Protein 5A35 (pdb70)

Nearest PDB structures (foldseek):
  5a35-assembly1_A  TM=1.009E+00  e=1.345E-20  Streptococcus pyogenes str. Manfredo
  3wdn-assembly1_A  TM=9.066E-01  e=1.992E-08  Bos taurus
  1zko-assembly1_A  TM=9.181E-01  e=1.662E-07  Thermotoga maritima
  3a7a-assembly1_B  TM=8.964E-01  e=1.329E-07  Escherichia coli K-12
  3a8i-assembly2_F  TM=9.012E-01  e=1.964E-07  Escherichia coli K-12

CATH classification: 2.40.50.100

Solvent-accessible surface area: 6148 Å² total; per-residue (Å²): 114,99,14,54,18,72,133,2,43,0,61,56,90,122,95,98,6,42,0,9,4,5,84,97,8,27,97,91,7,11,91,4,35,150,5,119,32,39,136,56,67,142,9,54,85,87,43,73,4,0,60,3,87,18,86,140,58,102,53,39,3,67,0,16,2,52,8,12,18,64,74,52,8,119,57,0,72,157,56,23,95,37,0,52,17,142,99,78,128,46,15,50,0,0,11,0,20,124,24,87,81,70,43,2,80,82,34,120,72,33,84,125

Foldseek 3Di:
DWFADPQWIWDDDPQKIWTFHDVVVCVVFDAWDAKDADDDQWADFQCFGMWTHHDRGTDTDGDRWTFGWDDAPCVCRVPVNLCSDPDPVRTIGTMGGPTDPVSVVPGHGPPD

Structure (mmCIF, N/CA/C/O backbone):
data_5A35
#
_entry.id   5A35
#
_cell.length_a   64.123
_cell.length_b   64.123
_cell.length_c   73.042
_cell.angle_alpha   90.00
_cell.angle_beta   90.00
_cell.angle_gamma   120.00
#
_symmetry.space_group_name_H-M   'P 31 2 1'
#
loop_
_entity.id
_entity.type
_entity.pdbx_description
1 polymer 'GLYCINE CLEAVAGE SYSTEM H PROTEIN'
2 non-polymer 'PENTAETHYLENE GLYCOL'
3 water water
#
loop_
_atom_site.group_PDB
_atom_site.id
_atom_site.type_symbol
_atom_site.label_atom_id
_atom_site.label_alt_id
_atom_site.label_comp_id
_atom_site.label_asym_id
_atom_site.label_entity_id
_atom_site.label_seq_id
_atom_site.pdbx_PDB_ins_code
_atom_site.Cartn_x
_atom_site.Cartn_y
_atom_site.Cartn_z
_atom_site.occupancy
_atom_site.B_iso_or_equiv
_atom_site.auth_seq_id
_atom_site.auth_comp_id
_atom_site.auth_asym_id
_atom_site.auth_atom_id
_atom_site.pdbx_PDB_model_num
ATOM 1 N N . MET A 1 1 ? -34.644 -15.267 9.419 1.00 22.48 1 MET A N 1
ATOM 2 C CA . MET A 1 1 ? -35.632 -14.640 8.559 1.00 19.25 1 MET A CA 1
ATOM 3 C C . MET A 1 1 ? -34.918 -14.041 7.358 1.00 18.74 1 MET A C 1
ATOM 4 O O . MET A 1 1 ? -33.869 -13.377 7.535 1.00 19.11 1 MET A O 1
ATOM 9 N N . LYS A 1 2 ? -35.442 -14.203 6.159 1.00 17.79 2 LYS A N 1
ATOM 10 C CA . LYS A 1 2 ? -34.795 -13.749 4.903 1.00 17.13 2 LYS A CA 1
ATOM 11 C C . LYS A 1 2 ? -35.638 -12.706 4.170 1.00 17.85 2 LYS A C 1
ATOM 12 O O . LYS A 1 2 ? -36.898 -12.868 4.002 1.00 19.39 2 LYS A O 1
ATOM 18 N N . LYS A 1 3 ? -34.988 -11.630 3.754 1.00 15.70 3 LYS A N 1
ATOM 19 C CA . LYS A 1 3 ? -35.556 -10.554 2.959 1.00 15.46 3 LYS A CA 1
ATOM 20 C C . LYS A 1 3 ? -34.790 -10.378 1.659 1.00 16.15 3 LYS A C 1
ATOM 21 O O . LYS A 1 3 ? -33.609 -10.803 1.580 1.00 16.53 3 LYS A O 1
ATOM 27 N N . ILE A 1 4 ? -35.354 -9.627 0.704 1.00 17.05 4 ILE A N 1
ATOM 28 C CA A ILE A 1 4 ? -34.640 -9.238 -0.500 0.70 18.55 4 ILE A CA 1
ATOM 29 C CA B ILE A 1 4 ? -34.635 -9.254 -0.495 0.30 17.73 4 ILE A CA 1
ATOM 30 C C . ILE A 1 4 ? -34.791 -7.760 -0.729 1.00 18.20 4 ILE A C 1
ATOM 31 O O . ILE A 1 4 ? -35.873 -7.215 -0.551 1.00 21.01 4 ILE A O 1
ATOM 40 N N . ALA A 1 5 ? -33.692 -7.069 -1.018 1.00 17.76 5 ALA A N 1
ATOM 41 C CA . ALA A 1 5 ? -33.714 -5.642 -1.293 1.00 18.09 5 ALA A CA 1
ATOM 42 C C . ALA A 1 5 ? -32.483 -5.314 -2.126 1.00 19.97 5 ALA A C 1
ATOM 43 O O . ALA A 1 5 ? -31.401 -5.856 -1.902 1.00 19.71 5 ALA A O 1
ATOM 45 N N . ASN A 1 6 ? -32.663 -4.424 -3.076 1.00 21.94 6 ASN A N 1
ATOM 46 C CA . ASN A 1 6 ? -31.584 -4.099 -4.042 1.00 21.86 6 ASN A CA 1
ATOM 47 C C . ASN A 1 6 ? -31.043 -5.407 -4.734 1.00 19.58 6 ASN A C 1
ATOM 48 O O . ASN A 1 6 ? -29.828 -5.485 -5.068 1.00 22.70 6 ASN A O 1
ATOM 53 N N . TYR A 1 7 ? -31.902 -6.413 -4.944 1.00 19.19 7 TYR A N 1
ATOM 54 C CA . TYR A 1 7 ? -31.485 -7.720 -5.548 1.00 20.73 7 TYR A CA 1
ATOM 55 C C . TYR A 1 7 ? -30.419 -8.434 -4.706 1.00 17.77 7 TYR A C 1
ATOM 56 O O . TYR A 1 7 ? -29.708 -9.273 -5.195 1.00 17.45 7 TYR A O 1
ATOM 65 N N . LEU A 1 8 ? -30.400 -8.098 -3.393 1.00 16.03 8 LEU A N 1
ATOM 66 C CA . LEU A 1 8 ? -29.547 -8.727 -2.407 1.00 16.81 8 LEU A CA 1
ATOM 67 C C . LEU A 1 8 ? -30.387 -9.560 -1.446 1.00 16.35 8 LEU A C 1
ATOM 68 O O . LEU A 1 8 ? -31.488 -9.128 -1.070 1.00 17.61 8 LEU A O 1
ATOM 73 N N . LEU A 1 9 ? -29.843 -10.651 -0.970 1.00 16.42 9 LEU A N 1
ATOM 74 C CA . LEU A 1 9 ? -30.473 -11.469 0.102 1.00 16.13 9 LEU A CA 1
ATOM 75 C C . LEU A 1 9 ? -29.985 -10.926 1.461 1.00 16.80 9 LEU A C 1
ATOM 76 O O . LEU A 1 9 ? -28.749 -10.687 1.635 1.00 18.29 9 LEU A O 1
ATOM 81 N N . ILE A 1 10 ? -30.904 -10.660 2.395 1.00 15.71 10 ILE A N 1
ATOM 82 C CA . ILE A 1 10 ? -30.556 -10.250 3.722 1.00 15.79 10 ILE A CA 1
ATOM 83 C C . ILE A 1 10 ? -31.123 -11.258 4.726 1.00 15.62 10 ILE A C 1
ATOM 84 O O . ILE A 1 10 ? -32.363 -11.431 4.770 1.00 17.31 10 ILE A O 1
ATOM 89 N N . GLU A 1 11 ? -30.282 -11.946 5.466 1.00 16.05 11 GLU A N 1
ATOM 90 C CA . GLU A 1 11 ? -30.706 -12.917 6.438 1.00 16.61 11 GLU A CA 1
ATOM 91 C C . GLU A 1 11 ? -30.375 -12.490 7.852 1.00 17.31 11 GLU A C 1
ATOM 92 O O . GLU A 1 11 ? -29.206 -12.174 8.156 1.00 18.52 11 GLU A O 1
ATOM 98 N N . LYS A 1 12 ? -31.377 -12.397 8.696 1.00 17.61 12 LYS A N 1
ATOM 99 C CA . LYS A 1 12 ? -31.225 -12.135 10.141 1.00 16.71 12 LYS A CA 1
ATOM 100 C C . LYS A 1 12 ? -30.961 -13.406 10.908 1.00 17.76 12 LYS A C 1
ATOM 101 O O . LYS A 1 12 ? -31.761 -14.351 10.820 1.00 20.64 12 LYS A O 1
ATOM 107 N N . THR A 1 13 ? -29.842 -13.425 11.682 1.00 19.21 13 THR A N 1
ATOM 108 C CA . THR A 1 13 ? -29.564 -14.471 12.672 1.00 21.09 13 THR A CA 1
ATOM 109 C C . THR A 1 13 ? -29.147 -13.732 13.938 1.00 20.08 13 THR A C 1
ATOM 110 O O . THR A 1 13 ? -28.060 -13.088 13.994 1.00 21.08 13 THR A O 1
ATOM 114 N N . ASP A 1 14 ? -30.022 -13.733 14.958 1.00 22.16 14 ASP A N 1
ATOM 115 C CA A ASP A 1 14 ? -29.788 -12.936 16.144 0.70 23.82 14 ASP A CA 1
ATOM 116 C CA B ASP A 1 14 ? -29.794 -12.960 16.169 0.30 22.30 14 ASP A CA 1
ATOM 117 C C . ASP A 1 14 ? -29.568 -11.471 15.803 1.00 22.47 14 ASP A C 1
ATOM 118 O O . ASP A 1 14 ? -30.395 -10.871 15.090 1.00 21.38 14 ASP A O 1
ATOM 127 N N . ASP A 1 15 ? -28.454 -10.816 16.252 1.00 20.58 15 ASP A N 1
ATOM 128 C CA . ASP A 1 15 ? -28.216 -9.459 16.009 1.00 19.84 15 ASP A CA 1
ATOM 129 C C . ASP A 1 15 ? -27.355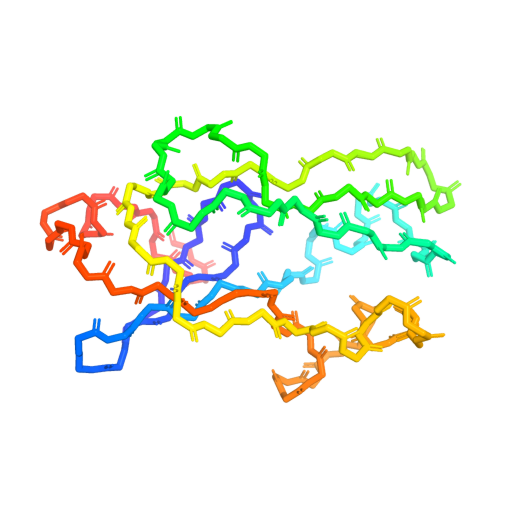 -9.201 14.708 1.00 20.19 15 ASP A C 1
ATOM 130 O O . ASP A 1 15 ? -27.102 -8.075 14.370 1.00 22.34 15 ASP A O 1
ATOM 135 N N . ARG A 1 16 ? -27.139 -10.249 13.963 1.00 19.43 16 ARG A N 1
ATOM 136 C CA . ARG A 1 16 ? -26.306 -10.169 12.731 1.00 20.80 16 ARG A CA 1
ATOM 137 C C . ARG A 1 16 ? -27.167 -10.327 11.479 1.00 18.72 16 ARG A C 1
ATOM 138 O O . ARG A 1 16 ? -27.998 -11.224 11.392 1.00 20.69 16 ARG A O 1
ATOM 146 N N . TYR A 1 17 ? -26.873 -9.502 10.497 1.00 17.71 17 TYR A N 1
ATOM 147 C CA . TYR A 1 17 ? -27.626 -9.479 9.209 1.00 17.24 17 TYR A CA 1
ATOM 148 C C . TYR A 1 17 ? -26.623 -9.765 8.076 1.00 16.30 17 TYR A C 1
ATOM 149 O O . TYR A 1 17 ? -25.737 -8.908 7.833 1.00 16.70 17 TYR A O 1
ATOM 158 N N . THR A 1 18 ? -26.708 -10.936 7.476 1.00 16.45 18 THR A N 1
ATOM 159 C CA . THR A 1 18 ? -25.827 -11.318 6.356 1.00 16.11 18 THR A CA 1
ATOM 160 C C . THR A 1 18 ? -26.412 -10.865 5.047 1.00 18.35 18 THR A C 1
ATOM 161 O O . THR A 1 18 ? -27.582 -11.204 4.767 1.00 18.15 18 THR A O 1
ATOM 165 N N . ILE A 1 19 ? -25.667 -10.118 4.265 1.00 15.43 19 ILE A N 1
ATOM 166 C CA . ILE A 1 19 ? -26.068 -9.615 2.935 1.00 16.06 19 ILE A CA 1
ATOM 167 C C . ILE A 1 19 ? -25.324 -10.449 1.910 1.00 16.39 19 ILE A C 1
ATOM 168 O O . ILE A 1 19 ? -24.066 -10.502 1.940 1.00 16.42 19 ILE A O 1
ATOM 173 N N . SER A 1 20 ? -26.042 -11.095 0.985 1.00 15.35 20 SER A N 1
ATOM 174 C CA . SER A 1 20 ? -25.464 -11.966 -0.050 1.00 15.78 20 SER A CA 1
ATOM 175 C C . SER A 1 20 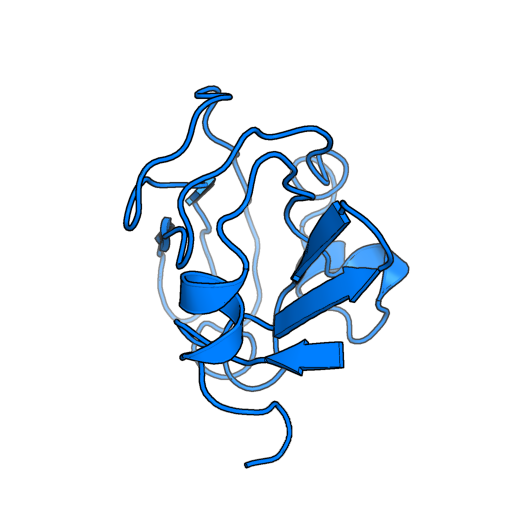? -25.964 -11.636 -1.458 1.00 15.80 20 SER A C 1
ATOM 176 O O . SER A 1 20 ? -27.003 -10.980 -1.641 1.00 15.81 20 SER A O 1
ATOM 179 N N . MET A 1 21 ? -25.230 -12.128 -2.437 1.00 15.29 21 MET A N 1
ATOM 180 C CA . MET A 1 21 ? -25.726 -12.198 -3.828 1.00 15.90 21 MET A CA 1
ATOM 181 C C . MET A 1 21 ? -27.058 -12.958 -3.888 1.00 16.84 21 MET A C 1
ATOM 182 O O . MET A 1 21 ? -27.326 -13.820 -3.073 1.00 17.76 21 MET A O 1
ATOM 187 N N . THR A 1 22 ? -27.849 -12.635 -4.933 1.00 17.11 22 THR A N 1
ATOM 188 C CA . THR A 1 22 ? -28.986 -13.494 -5.366 1.00 16.99 22 THR A CA 1
ATOM 189 C C . THR A 1 22 ? -28.708 -14.028 -6.782 1.00 16.71 22 THR A C 1
ATOM 190 O O . THR A 1 22 ? -27.937 -13.406 -7.543 1.00 16.72 22 THR A O 1
ATOM 194 N N . PRO A 1 23 ? -29.381 -15.114 -7.165 1.00 17.22 23 PRO A N 1
ATOM 195 C CA . PRO A 1 23 ? -29.295 -15.544 -8.537 1.00 17.31 23 PRO A CA 1
ATOM 196 C C . PRO A 1 23 ? -29.805 -14.478 -9.514 1.00 17.53 23 PRO A C 1
ATOM 197 O O . PRO A 1 23 ? -29.256 -14.390 -10.616 1.00 17.92 23 PRO A O 1
ATOM 201 N N . GLU A 1 24 ? -30.811 -13.700 -9.129 1.00 17.68 24 GLU A N 1
ATOM 202 C CA A GLU A 1 24 ? -31.353 -12.648 -9.994 0.60 19.07 24 GLU A CA 1
ATOM 203 C CA B GLU A 1 24 ? -31.322 -12.643 -10.047 0.40 18.33 24 GLU A CA 1
ATOM 204 C C . GLU A 1 24 ? -30.267 -11.595 -10.328 1.00 18.44 24 GLU A C 1
ATOM 205 O O . GLU A 1 24 ? -30.044 -11.248 -11.474 1.00 18.29 24 GLU A O 1
ATOM 216 N N . LEU A 1 25 ? -29.505 -11.194 -9.293 1.00 17.70 25 LEU A N 1
ATOM 217 C CA . LEU A 1 25 ? -28.462 -10.220 -9.506 1.00 16.97 25 LEU A CA 1
ATOM 218 C C . LEU A 1 25 ? -27.345 -10.808 -10.370 1.00 16.89 25 LEU A C 1
ATOM 219 O O . LEU A 1 25 ? -26.822 -10.160 -11.301 1.00 16.96 25 LEU A O 1
ATOM 224 N N . GLN A 1 26 ? -26.933 -12.040 -10.070 1.00 15.47 26 GLN A N 1
ATOM 225 C CA . GLN A 1 26 ? -25.931 -12.714 -10.859 1.00 15.80 26 GLN A CA 1
ATOM 226 C C . GLN A 1 26 ? -26.305 -12.765 -12.358 1.00 16.59 26 GLN A C 1
ATOM 227 O O . GLN A 1 26 ? -25.475 -12.511 -13.216 1.00 18.44 26 GLN A O 1
ATOM 233 N N . ASP A 1 27 ? -27.553 -13.147 -12.593 1.00 17.59 27 ASP A N 1
ATOM 234 C CA A ASP A 1 27 ? -28.064 -13.288 -13.962 0.50 19.52 27 ASP A CA 1
ATOM 235 C CA B ASP A 1 27 ? -28.015 -13.254 -13.984 0.50 19.82 27 ASP A CA 1
ATOM 236 C C . ASP A 1 27 ? -28.084 -11.891 -14.643 1.00 20.46 27 ASP A C 1
ATOM 237 O O . ASP A 1 27 ? -27.803 -11.781 -15.842 1.00 24.12 27 ASP A O 1
ATOM 246 N N . ASP A 1 28 ? -28.392 -10.876 -13.894 1.00 18.63 28 ASP A N 1
ATOM 247 C CA A ASP A 1 28 ? -28.478 -9.530 -14.505 0.50 19.14 28 ASP A CA 1
ATOM 248 C CA B ASP A 1 28 ? -28.490 -9.472 -14.433 0.50 21.35 28 ASP A CA 1
ATOM 249 C C . ASP A 1 28 ? -27.134 -8.924 -14.823 1.00 20.40 28 ASP A C 1
ATOM 250 O O . ASP A 1 28 ? -26.985 -8.194 -15.826 1.00 22.39 28 ASP A O 1
ATOM 259 N N . ILE A 1 29 ? -26.113 -9.173 -14.005 1.00 17.90 29 ILE A N 1
ATOM 260 C CA . ILE A 1 29 ? -24.808 -8.597 -14.233 1.00 17.01 29 ILE A CA 1
ATOM 261 C C . ILE A 1 29 ? -23.784 -9.459 -14.968 1.00 16.85 29 ILE A C 1
ATOM 262 O O . ILE A 1 29 ? -22.760 -8.951 -15.480 1.00 17.75 29 ILE A O 1
ATOM 267 N N . GLY A 1 30 ? -24.055 -10.755 -15.009 1.00 16.94 30 GLY A N 1
ATOM 268 C CA . GLY A 1 30 ? -23.160 -11.707 -15.618 1.00 16.58 30 GLY A CA 1
ATOM 269 C C . GLY A 1 30 ? -21.983 -12.132 -14.737 1.00 17.81 30 GLY A C 1
ATOM 270 O O . GLY A 1 30 ? -21.949 -11.918 -13.508 1.00 16.53 30 GLY A O 1
ATOM 271 N N . THR A 1 31 ? -20.972 -12.689 -15.369 1.00 17.07 31 THR A N 1
ATOM 272 C CA . THR A 1 31 ? -19.865 -13.263 -14.629 1.00 16.34 31 THR A CA 1
ATOM 273 C C . THR A 1 31 ? -19.030 -12.157 -13.999 1.00 16.65 31 THR A C 1
ATOM 274 O O . THR A 1 31 ? -18.443 -11.328 -14.698 1.00 17.75 31 THR A O 1
ATOM 278 N N . ILE A 1 32 ? -18.832 -12.233 -12.676 1.00 15.08 32 ILE A N 1
ATOM 279 C CA . ILE A 1 32 ? -17.990 -11.250 -11.967 1.00 16.69 32 ILE A CA 1
ATOM 280 C C . ILE A 1 32 ? -16.539 -11.580 -12.156 1.00 17.47 32 ILE A C 1
ATOM 281 O O . ILE A 1 32 ? -16.124 -12.765 -11.891 1.00 17.97 32 ILE A O 1
ATOM 286 N N . GLY A 1 33 ? -15.737 -10.608 -12.592 1.00 17.51 33 GLY A N 1
ATOM 287 C CA . GLY A 1 33 ? -14.272 -10.764 -12.671 1.00 17.39 33 GLY A CA 1
ATOM 288 C C . GLY A 1 33 ? -13.422 -9.937 -11.752 1.00 18.18 33 GLY A C 1
ATOM 289 O O . GLY A 1 33 ? -12.208 -10.187 -11.655 1.00 20.41 33 GLY A O 1
ATOM 290 N N . TYR A 1 34 ? -14.023 -8.980 -11.059 1.00 17.98 34 TYR A N 1
ATOM 291 C CA A TYR A 1 34 ? -13.307 -8.123 -10.125 0.70 18.37 34 TYR A CA 1
ATOM 292 C CA B TYR A 1 34 ? -13.319 -8.058 -10.153 0.30 18.87 34 TYR A CA 1
ATOM 293 C C . TYR A 1 34 ? -14.264 -7.651 -9.043 1.00 17.72 34 TYR A C 1
ATOM 294 O O . TYR A 1 34 ? -15.409 -7.368 -9.310 1.00 17.53 34 TYR A O 1
ATOM 311 N N . ALA A 1 35 ? -13.763 -7.580 -7.789 1.00 17.31 35 ALA A N 1
ATOM 312 C CA . ALA A 1 35 ? -14.532 -7.227 -6.630 1.00 18.25 35 ALA A CA 1
ATOM 313 C C . ALA A 1 35 ? -13.659 -6.491 -5.638 1.00 20.88 35 ALA A C 1
ATOM 314 O O . ALA A 1 35 ? -12.579 -6.965 -5.248 1.00 23.47 35 ALA A O 1
ATOM 316 N N . GLU A 1 36 ? -14.022 -5.255 -5.337 1.00 17.85 36 GLU A N 1
ATOM 317 C CA . GLU A 1 36 ? -13.299 -4.410 -4.397 1.00 19.68 36 GLU A CA 1
ATOM 318 C C . GLU A 1 36 ? -14.207 -3.746 -3.389 1.00 18.55 36 GLU A C 1
ATOM 319 O O . GLU A 1 36 ? -15.159 -3.027 -3.766 1.00 18.45 36 GLU A O 1
ATOM 325 N N . PHE A 1 37 ? -13.964 -3.999 -2.114 1.00 18.75 37 PHE A N 1
ATOM 326 C CA . PHE A 1 37 ? -14.779 -3.417 -1.026 1.00 18.38 37 PHE A CA 1
ATOM 327 C C . PHE A 1 37 ? -14.378 -2.019 -0.702 1.00 20.87 37 PHE A C 1
ATOM 328 O O . PHE A 1 37 ? -13.192 -1.664 -0.849 1.00 22.21 37 PHE A O 1
ATOM 336 N N . THR A 1 38 ? -15.338 -1.254 -0.211 1.00 20.81 38 THR A N 1
ATOM 337 C CA . THR A 1 38 ? -15.042 0.048 0.434 1.00 21.94 38 THR A CA 1
ATOM 338 C C . THR A 1 38 ? -14.611 -0.154 1.850 1.00 22.21 38 THR A C 1
ATOM 339 O O . THR A 1 38 ? -14.683 -1.222 2.383 1.00 21.73 38 THR A O 1
ATOM 343 N N . ASP A 1 39 ? -14.055 0.900 2.476 1.00 26.65 39 ASP A N 1
ATOM 344 C CA . ASP A 1 39 ? -13.508 0.696 3.854 1.00 28.19 39 ASP A CA 1
ATOM 345 C C . ASP A 1 39 ? -14.269 1.441 4.964 1.00 31.29 39 ASP A C 1
ATOM 346 O O . ASP A 1 39 ? -13.834 1.489 6.116 1.00 32.38 39 ASP A O 1
ATOM 351 N N . ASN A 1 40 ? -15.465 1.888 4.627 1.00 30.36 40 ASN A N 1
ATOM 352 C CA . ASN A 1 40 ? -16.392 2.564 5.532 1.00 33.02 40 ASN A CA 1
ATOM 353 C C . ASN A 1 40 ? -17.118 1.525 6.439 1.00 33.52 40 ASN A C 1
ATOM 354 O O . ASN A 1 40 ? -17.910 0.740 5.955 1.00 31.81 40 ASN A O 1
ATOM 359 N N . ASP A 1 41 ? -16.828 1.503 7.727 1.00 27.17 41 ASP A N 1
ATOM 360 C CA . ASP A 1 41 ? -17.470 0.483 8.604 1.00 31.13 41 ASP A CA 1
ATOM 361 C C . ASP A 1 41 ? -18.835 0.870 9.117 1.00 27.82 41 ASP A C 1
ATOM 362 O O . ASP A 1 41 ? -19.474 0.075 9.791 1.00 33.96 41 ASP A O 1
ATOM 367 N N . HIS A 1 42 ? -19.221 2.086 8.936 1.00 26.95 42 HIS A N 1
ATOM 368 C CA . HIS A 1 42 ? -20.543 2.560 9.358 1.00 27.89 42 HIS A CA 1
ATOM 369 C C . HIS A 1 42 ? -21.312 2.986 8.174 1.00 27.20 42 HIS A C 1
ATOM 370 O O . HIS A 1 42 ? -21.074 4.015 7.621 1.00 31.24 42 HIS A O 1
ATOM 377 N N . LEU A 1 43 ? -22.248 2.112 7.735 1.00 25.29 43 LEU A N 1
ATOM 378 C CA . LEU A 1 43 ? -22.974 2.338 6.507 1.00 23.57 43 LEU A CA 1
ATOM 379 C C . LEU A 1 43 ? -24.284 3.021 6.727 1.00 20.65 43 LEU A C 1
ATOM 380 O O . LEU A 1 43 ? -25.030 2.651 7.682 1.00 24.11 43 LEU A O 1
ATOM 385 N N . ALA A 1 44 ? -24.616 3.958 5.880 1.00 20.82 44 ALA A N 1
ATOM 386 C CA . ALA A 1 44 ? -25.924 4.503 5.740 1.00 22.81 44 ALA A CA 1
ATOM 387 C C . ALA A 1 44 ? -26.607 3.814 4.584 1.00 21.36 44 ALA A C 1
ATOM 388 O O . ALA A 1 44 ? -25.947 3.217 3.747 1.00 19.94 44 ALA A O 1
ATOM 390 N N . VAL A 1 45 ? -27.927 3.829 4.578 1.00 20.28 45 VAL A N 1
ATOM 391 C CA . VAL A 1 45 ? -28.689 3.381 3.432 1.00 19.62 45 VAL A CA 1
ATOM 392 C C . VAL A 1 45 ? -28.103 4.003 2.162 1.00 22.50 45 VAL A C 1
ATOM 393 O O . VAL A 1 45 ? -27.842 5.214 2.100 1.00 24.16 45 VAL A O 1
ATOM 397 N N . ASP A 1 46 ? -27.904 3.158 1.167 1.00 20.03 46 ASP A N 1
ATOM 398 C CA . ASP A 1 46 ? -27.362 3.529 -0.179 1.00 20.74 46 ASP A CA 1
ATOM 399 C C . ASP A 1 46 ? -25.869 3.769 -0.236 1.00 19.53 46 ASP A C 1
ATOM 400 O O . ASP A 1 46 ? -25.334 3.988 -1.337 1.00 22.20 46 ASP A O 1
ATOM 405 N N . ASP A 1 47 ? -25.166 3.595 0.860 1.00 19.07 47 ASP A N 1
ATOM 406 C CA . ASP A 1 47 ? -23.691 3.695 0.810 1.00 19.13 47 ASP A CA 1
ATOM 407 C C . ASP A 1 47 ? -23.141 2.515 -0.022 1.00 18.60 47 ASP A C 1
ATOM 408 O O . ASP A 1 47 ? -23.660 1.364 0.035 1.00 18.56 47 ASP A O 1
ATOM 413 N N . ILE A 1 48 ? -22.045 2.741 -0.714 1.00 16.90 48 ILE A N 1
ATOM 414 C CA . ILE A 1 48 ? -21.381 1.676 -1.471 1.00 17.43 48 ILE A CA 1
ATOM 415 C C . ILE A 1 48 ? -20.704 0.701 -0.527 1.00 18.74 48 ILE A C 1
ATOM 416 O O . ILE A 1 48 ? -19.841 1.091 0.287 1.00 19.16 48 ILE A O 1
ATOM 421 N N . ILE A 1 49 ? -21.030 -0.604 -0.694 1.00 16.84 49 ILE A N 1
ATOM 422 C CA . ILE A 1 49 ? -20.380 -1.688 0.048 1.00 17.12 49 ILE A CA 1
ATOM 423 C C . ILE A 1 49 ? -19.259 -2.326 -0.760 1.00 16.94 49 ILE A C 1
ATOM 424 O O . ILE A 1 49 ? -18.206 -2.616 -0.243 1.00 19.39 49 ILE A O 1
ATOM 429 N N . LEU A 1 50 ? -19.496 -2.532 -2.066 1.00 16.54 50 LEU A N 1
ATOM 430 C CA . LEU A 1 50 ? -18.646 -3.367 -2.902 1.00 16.53 50 LEU A CA 1
ATOM 431 C C . LEU A 1 50 ? -18.798 -2.921 -4.356 1.00 15.88 50 LEU A C 1
ATOM 432 O O . LEU A 1 50 ? -19.948 -2.739 -4.828 1.00 16.50 50 LEU A O 1
ATOM 437 N N . ASN A 1 51 ? -17.693 -2.712 -5.067 1.00 15.08 51 ASN A N 1
ATOM 438 C CA . ASN A 1 51 ? -17.682 -2.416 -6.488 1.00 15.75 51 ASN A CA 1
ATOM 439 C C . ASN A 1 51 ? -17.354 -3.667 -7.252 1.00 16.44 51 ASN A C 1
ATOM 440 O O . ASN A 1 51 ? -16.338 -4.331 -6.945 1.00 17.64 51 ASN A O 1
ATOM 445 N N . LEU A 1 52 ? -18.137 -3.973 -8.263 1.00 16.12 52 LEU A N 1
ATOM 446 C CA . LEU A 1 52 ? -17.948 -5.150 -9.108 1.00 15.66 52 LEU A CA 1
ATOM 447 C C . LEU A 1 52 ? -17.728 -4.795 -10.547 1.00 16.40 52 LEU A C 1
ATOM 448 O O . LEU A 1 52 ? -18.388 -3.870 -11.091 1.00 18.00 52 LEU A O 1
ATOM 453 N N . GLU A 1 53 ? -16.902 -5.596 -11.238 1.00 16.08 53 GLU A N 1
ATOM 454 C CA A GLU A 1 53 ? -16.857 -5.582 -12.689 0.50 17.39 53 GLU A CA 1
ATOM 455 C CA B GLU A 1 53 ? -16.838 -5.578 -12.688 0.50 17.17 53 GLU A CA 1
ATOM 456 C C . GLU A 1 53 ? -17.327 -6.944 -13.137 1.00 17.32 53 GLU A C 1
ATOM 457 O O . GLU A 1 53 ? -16.749 -7.997 -12.703 1.00 18.42 53 GLU A O 1
ATOM 468 N N . ALA A 1 54 ? -18.354 -6.963 -13.975 1.00 16.39 54 ALA A N 1
ATOM 469 C CA . ALA A 1 54 ? -18.920 -8.242 -14.454 1.00 16.96 54 ALA A CA 1
ATOM 470 C C . ALA A 1 54 ? -19.153 -8.192 -15.970 1.00 19.94 54 ALA A C 1
ATOM 471 O O . ALA A 1 54 ? -18.975 -7.137 -16.611 1.00 18.92 54 ALA A O 1
ATOM 473 N N . SER A 1 55 ? -19.478 -9.333 -16.569 1.00 17.34 55 SER A N 1
ATOM 474 C CA . SER A 1 55 ? -19.492 -9.412 -18.051 1.00 17.87 55 SER A CA 1
ATOM 475 C C . SER A 1 55 ? -20.531 -8.551 -18.709 1.00 19.68 55 SER A C 1
ATOM 476 O O . SER A 1 55 ? -20.318 -8.198 -19.875 1.00 20.99 55 SER A O 1
ATOM 479 N N . LYS A 1 56 ? -21.670 -8.259 -18.062 1.00 16.38 56 LYS A N 1
ATOM 480 C CA . LYS A 1 56 ? -22.741 -7.462 -18.657 1.00 17.57 56 LYS A CA 1
ATOM 481 C C . LYS A 1 56 ? -22.698 -6.000 -18.187 1.00 18.73 56 LYS A C 1
ATOM 482 O O . LYS A 1 56 ? -23.322 -5.133 -18.856 1.00 19.83 56 LYS A O 1
ATOM 488 N N . THR A 1 57 ? -22.010 -5.709 -17.088 1.00 16.73 57 THR A N 1
ATOM 489 C CA . THR A 1 57 ? -21.977 -4.321 -16.565 1.00 17.10 57 THR A CA 1
ATOM 490 C C . THR A 1 57 ? -20.965 -4.270 -15.436 1.00 18.87 57 THR A C 1
ATOM 491 O O . THR A 1 57 ? -20.691 -5.287 -14.779 1.00 18.99 57 THR A O 1
ATOM 495 N N . VAL A 1 58 ? -20.465 -3.079 -15.115 1.00 16.72 58 VAL A N 1
ATOM 496 C CA . VAL A 1 58 ? -19.915 -2.795 -13.786 1.00 17.63 58 VAL A CA 1
ATOM 497 C C . VAL A 1 58 ? -21.034 -2.243 -12.915 1.00 16.24 58 VAL A C 1
ATOM 498 O O . VAL A 1 58 ? -22.006 -1.687 -13.416 1.00 17.53 58 VAL A O 1
ATOM 502 N N . MET A 1 59 ? -20.927 -2.415 -11.599 1.00 15.43 59 MET A N 1
ATOM 503 C CA A MET A 1 59 ? -21.892 -1.852 -10.702 0.70 16.04 59 MET A CA 1
ATOM 504 C CA B MET A 1 59 ? -21.972 -1.988 -10.668 0.30 15.0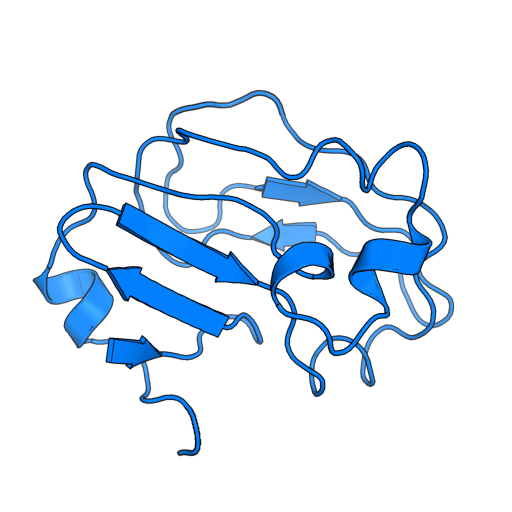8 59 MET A CA 1
ATOM 505 C C . MET A 1 59 ? -21.416 -1.824 -9.279 1.00 15.82 59 MET A C 1
ATOM 506 O O . MET A 1 59 ? -20.408 -2.431 -8.924 1.00 16.68 59 MET A O 1
ATOM 515 N N . SER A 1 60 ? -22.107 -1.033 -8.467 1.00 14.87 60 SER A N 1
ATOM 516 C CA . SER A 1 60 ? -21.909 -0.988 -7.037 1.00 14.84 60 SER A CA 1
ATOM 517 C C . SER A 1 60 ? -23.044 -1.645 -6.282 1.00 15.57 60 SER A C 1
ATOM 518 O O . SER A 1 60 ? -24.219 -1.367 -6.528 1.00 16.44 60 SER A O 1
ATOM 521 N N . VAL A 1 61 ? -22.685 -2.463 -5.292 1.00 15.18 61 VAL A N 1
ATOM 522 C CA . VAL A 1 61 ? -23.636 -2.988 -4.317 1.00 15.24 61 VAL A CA 1
ATOM 523 C C . VAL A 1 61 ? -23.855 -1.914 -3.262 1.00 15.35 61 VAL A C 1
ATOM 524 O O . VAL A 1 61 ? -22.911 -1.505 -2.561 1.00 17.32 61 VAL A O 1
ATOM 528 N N . LEU A 1 62 ? -25.119 -1.446 -3.187 1.00 16.19 62 LEU A N 1
ATOM 529 C CA . LEU A 1 62 ? -25.470 -0.328 -2.280 1.00 18.08 62 LEU A CA 1
ATOM 530 C C . LEU A 1 62 ? -26.240 -0.879 -1.078 1.00 18.72 62 LEU A C 1
ATOM 531 O O . LEU A 1 62 ? -27.093 -1.777 -1.235 1.00 17.97 62 LEU A O 1
ATOM 536 N N . SER A 1 63 ? -25.982 -0.363 0.110 1.00 18.52 63 SER A N 1
ATOM 537 C CA . SER A 1 63 ? -26.561 -0.992 1.302 1.00 19.46 63 SER A CA 1
ATOM 538 C C . SER A 1 63 ? -28.062 -0.722 1.381 1.00 18.68 63 SER A C 1
ATOM 539 O O . SER A 1 63 ? -28.497 0.432 1.337 1.00 18.70 63 SER A O 1
ATOM 542 N N . PRO A 1 64 ? -28.874 -1.775 1.608 1.00 17.94 64 PRO A N 1
ATOM 543 C CA . PRO A 1 64 ? -30.294 -1.520 1.834 1.00 18.55 64 PRO A CA 1
ATOM 544 C C . PRO A 1 64 ? -30.636 -1.145 3.263 1.00 19.16 64 PRO A C 1
ATOM 545 O O . PRO A 1 64 ? -31.762 -0.746 3.528 1.00 20.21 64 PRO A O 1
ATOM 549 N N . LEU A 1 65 ? -29.663 -1.203 4.154 1.00 18.51 65 LEU A N 1
ATOM 550 C CA . LEU A 1 65 ? -29.863 -0.964 5.594 1.00 17.65 65 LEU A CA 1
ATOM 551 C C . LEU A 1 65 ? -28.698 -0.146 6.146 1.00 20.28 65 LEU A C 1
ATOM 552 O O . LEU A 1 65 ? -27.505 -0.385 5.790 1.00 20.92 65 LEU A O 1
ATOM 557 N N . ALA A 1 66 ? -28.998 0.724 7.102 1.00 19.68 66 ALA A N 1
ATOM 558 C CA . ALA A 1 66 ? -27.951 1.321 7.931 1.00 21.10 66 ALA A CA 1
ATOM 559 C C . ALA A 1 66 ? -27.438 0.290 8.935 1.00 22.25 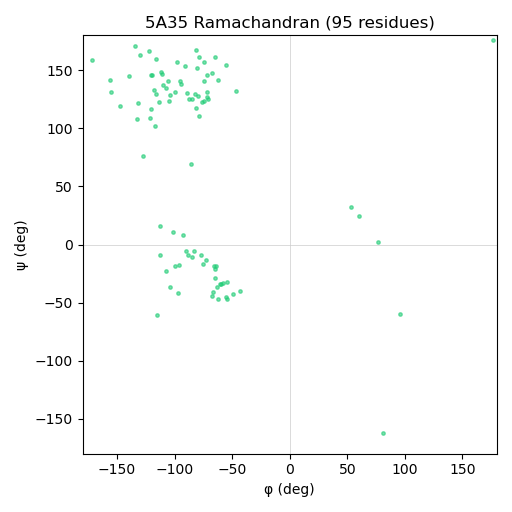66 ALA A C 1
ATOM 560 O O . ALA A 1 66 ? -28.240 -0.478 9.514 1.00 21.43 66 ALA A O 1
ATOM 562 N N . GLY A 1 67 ? -26.129 0.264 9.183 1.00 20.18 67 GLY A N 1
ATOM 563 C CA . GLY A 1 67 ? -25.564 -0.637 10.087 1.00 21.30 67 GLY A CA 1
ATOM 564 C C . GLY A 1 67 ? -24.055 -0.574 10.174 1.00 22.75 67 GLY A C 1
ATOM 565 O O . GLY A 1 67 ? -23.431 0.102 9.359 1.00 23.98 67 GLY A O 1
ATOM 566 N N . ALA A 1 68 ? -23.530 -1.343 11.063 1.00 21.85 68 ALA A N 1
ATOM 567 C CA . ALA A 1 68 ? -22.088 -1.421 11.305 1.00 22.01 68 ALA A CA 1
ATOM 568 C C . ALA A 1 68 ? -21.533 -2.702 10.706 1.00 21.96 68 ALA A C 1
ATOM 569 O O . ALA A 1 68 ? -22.041 -3.811 10.940 1.00 21.63 68 ALA A O 1
ATOM 571 N N . VAL A 1 69 ? -20.467 -2.568 9.907 1.00 22.44 69 VAL A N 1
ATOM 572 C CA . VAL A 1 69 ? -19.873 -3.733 9.270 1.00 21.39 69 VAL A CA 1
ATOM 573 C C . VAL A 1 69 ? -19.104 -4.544 10.266 1.00 22.23 69 VAL A C 1
ATOM 574 O O . VAL A 1 69 ? -18.157 -3.981 10.945 1.00 27.27 69 VAL A O 1
ATOM 578 N N . VAL A 1 70 ? -19.407 -5.795 10.433 1.00 20.73 70 VAL A N 1
ATOM 579 C CA . VAL A 1 70 ? -18.608 -6.645 11.278 1.00 24.30 70 VAL A CA 1
ATOM 580 C C . VAL A 1 70 ? -17.759 -7.664 10.545 1.00 26.45 70 VAL A C 1
ATOM 581 O O . VAL A 1 70 ? -16.743 -8.137 11.088 1.00 30.27 70 VAL A O 1
ATOM 585 N N . GLU A 1 71 ? -18.134 -8.021 9.294 1.00 24.34 71 GLU A N 1
ATOM 586 C CA A GLU A 1 71 ? -17.356 -8.978 8.493 0.70 24.69 71 GLU A CA 1
ATOM 587 C CA B GLU A 1 71 ? -17.326 -8.927 8.500 0.30 24.02 71 GLU A CA 1
ATOM 588 C C . GLU A 1 71 ? -17.567 -8.626 7.034 1.00 22.72 71 GLU A C 1
ATOM 589 O O . GLU A 1 71 ? -18.643 -8.239 6.672 1.00 19.81 71 GLU A O 1
ATOM 600 N N . ARG A 1 72 ? -16.515 -8.698 6.216 1.00 21.12 72 ARG A N 1
ATOM 601 C CA . ARG A 1 72 ? -16.567 -8.566 4.742 1.00 19.86 72 ARG A CA 1
ATOM 602 C C . ARG A 1 72 ? -16.016 -9.843 4.159 1.00 18.62 72 ARG A C 1
ATOM 603 O O . ARG A 1 72 ? -15.034 -10.417 4.658 1.00 20.39 72 ARG A O 1
ATOM 611 N N . ASN A 1 73 ? -16.563 -10.271 2.996 1.00 16.98 73 ASN A N 1
ATOM 612 C CA . ASN A 1 73 ? -16.094 -11.498 2.347 1.00 17.58 73 ASN A CA 1
ATOM 613 C C . ASN A 1 73 ? -14.891 -11.159 1.468 1.00 18.32 73 ASN A C 1
ATOM 614 O O . ASN A 1 73 ? -14.924 -11.199 0.230 1.00 17.11 73 ASN A O 1
ATOM 619 N N . GLU A 1 74 ? -13.781 -10.816 2.151 1.00 19.02 74 GLU A N 1
ATOM 620 C CA . GLU A 1 74 ? -12.579 -10.289 1.479 1.00 18.66 74 GLU A CA 1
ATOM 621 C C . GLU A 1 74 ? -11.916 -11.332 0.575 1.00 17.64 74 GLU A C 1
ATOM 622 O O . GLU A 1 74 ? -11.254 -10.977 -0.395 1.00 18.83 74 GLU A O 1
ATOM 628 N N . ALA A 1 75 ? -12.225 -12.619 0.788 1.00 18.15 75 ALA A N 1
ATOM 629 C CA . ALA A 1 75 ? -11.811 -13.678 -0.111 1.00 18.07 75 ALA A CA 1
ATOM 630 C C . ALA A 1 75 ? -12.223 -13.451 -1.565 1.00 18.88 75 ALA A C 1
ATOM 631 O O . ALA A 1 75 ? -11.564 -13.851 -2.487 1.00 17.92 75 ALA A O 1
ATOM 633 N N . ALA A 1 76 ? -13.363 -12.794 -1.732 1.00 16.65 76 ALA A N 1
ATOM 634 C CA . ALA A 1 76 ? -13.882 -12.513 -3.091 1.00 17.90 76 ALA A CA 1
ATOM 635 C C . ALA A 1 76 ? -13.026 -11.585 -3.90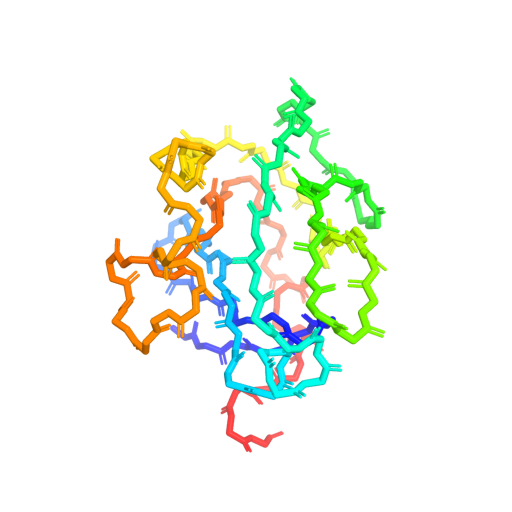1 1.00 16.68 76 ALA A C 1
ATOM 636 O O . ALA A 1 76 ? -13.082 -11.604 -5.129 1.00 18.58 76 ALA A O 1
ATOM 638 N N . THR A 1 77 ? -12.175 -10.772 -3.251 1.00 17.33 77 THR A N 1
ATOM 639 C CA A THR A 1 77 ? -11.320 -9.852 -4.023 0.70 18.81 77 THR A CA 1
ATOM 640 C CA B THR A 1 77 ? -11.290 -9.820 -3.960 0.30 18.55 77 THR A CA 1
ATOM 641 C C . THR A 1 77 ? -10.205 -10.591 -4.736 1.00 19.38 77 THR A C 1
ATOM 642 O O . THR A 1 77 ? -9.951 -10.367 -5.920 1.00 20.79 77 THR A O 1
ATOM 649 N N . LEU A 1 78 ? -9.685 -11.628 -4.080 1.00 18.47 78 LEU A N 1
ATOM 650 C CA A LEU A 1 78 ? -8.717 -12.533 -4.712 0.70 19.68 78 LEU A CA 1
ATOM 651 C CA B LEU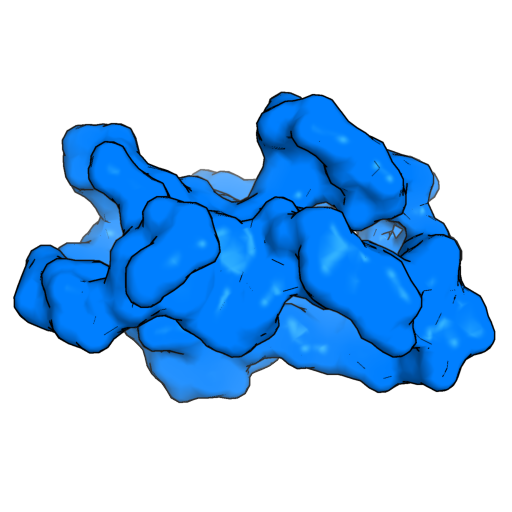 A 1 78 ? -8.676 -12.485 -4.706 0.30 19.86 78 LEU A CA 1
ATOM 652 C C . LEU A 1 78 ? -9.332 -13.498 -5.693 1.00 20.77 78 LEU A C 1
ATOM 653 O O . LEU A 1 78 ? -8.812 -13.748 -6.788 1.00 22.30 78 LEU A O 1
ATOM 662 N N . THR A 1 79 ? -10.500 -14.027 -5.308 1.00 19.05 79 THR A N 1
ATOM 663 C CA . THR A 1 79 ? -11.177 -15.072 -5.997 1.00 20.36 79 THR A CA 1
ATOM 664 C C . THR A 1 79 ? -12.664 -14.674 -6.310 1.00 17.97 79 THR A C 1
ATOM 665 O O . THR A 1 79 ? -13.590 -15.131 -5.622 1.00 18.70 79 THR A O 1
ATOM 669 N N . PRO A 1 80 ? -12.878 -13.805 -7.342 1.00 18.70 80 PRO A N 1
ATOM 670 C CA . PRO A 1 80 ? -14.230 -13.302 -7.597 1.00 18.55 80 PRO A CA 1
ATOM 671 C C . PRO A 1 80 ? -15.241 -14.382 -8.018 1.00 16.81 80 PRO A C 1
ATOM 672 O O . PRO A 1 80 ? -16.459 -14.200 -7.913 1.00 18.37 80 PRO A O 1
ATOM 676 N N . THR A 1 81 ? -14.731 -15.540 -8.481 1.00 17.14 81 THR A N 1
ATOM 677 C CA . THR A 1 81 ? -15.513 -16.703 -8.705 1.00 16.47 81 THR A CA 1
ATOM 678 C C . THR A 1 81 ? -16.532 -16.990 -7.576 1.00 16.86 81 THR A C 1
ATOM 679 O O . THR A 1 81 ? -17.678 -17.379 -7.836 1.00 17.19 81 THR A O 1
ATOM 683 N N . LEU A 1 82 ? -16.125 -16.778 -6.311 1.00 16.19 82 LEU A N 1
ATOM 684 C CA . LEU A 1 82 ? -16.988 -16.973 -5.149 1.00 16.03 82 LEU A CA 1
ATOM 685 C C . LEU A 1 82 ? -18.380 -16.279 -5.288 1.00 15.80 82 LEU A C 1
ATOM 686 O O . LEU A 1 82 ? -19.407 -16.776 -4.843 1.00 17.17 82 LEU A O 1
ATOM 691 N N . LEU A 1 83 ? -18.361 -15.046 -5.804 1.00 16.12 83 LEU A N 1
ATOM 692 C CA . LEU A 1 83 ? -19.608 -14.291 -5.916 1.00 16.91 83 LEU A CA 1
ATOM 693 C C . LEU A 1 83 ? -20.507 -14.717 -7.077 1.00 16.36 83 LEU A C 1
ATOM 694 O O . LEU A 1 83 ? -21.647 -14.292 -7.150 1.00 15.80 83 LEU A O 1
ATOM 699 N N . ASN A 1 84 ? -19.987 -15.577 -7.958 1.00 15.94 84 ASN A N 1
ATOM 700 C CA . ASN A 1 84 ? -20.833 -16.200 -9.023 1.00 15.69 84 ASN A CA 1
ATOM 701 C C . ASN A 1 84 ? -21.460 -17.545 -8.541 1.00 15.07 84 ASN A C 1
ATOM 702 O O . ASN A 1 84 ? -22.300 -18.108 -9.231 1.00 16.11 84 ASN A O 1
ATOM 707 N N . SER A 1 85 ? -21.066 -17.996 -7.341 1.00 14.67 85 SER A N 1
ATOM 708 C CA . SER A 1 85 ? -21.563 -19.288 -6.814 1.00 15.66 85 SER A CA 1
ATOM 709 C C . SER A 1 85 ? -22.928 -19.209 -6.260 1.00 16.40 85 SER A C 1
ATOM 710 O O . SER A 1 85 ? -23.390 -18.148 -5.825 1.00 16.21 85 SER A O 1
ATOM 713 N N . GLU A 1 86 ? -23.578 -20.382 -6.139 1.00 16.37 86 GLU A N 1
ATOM 714 C CA . GLU A 1 86 ? -24.855 -20.573 -5.415 1.00 17.31 86 GLU A CA 1
ATOM 715 C C . GLU A 1 86 ? -24.662 -20.878 -3.933 1.00 16.54 86 GLU A C 1
ATOM 716 O O . GLU A 1 86 ? -25.651 -20.887 -3.189 1.00 19.85 86 GLU A O 1
ATOM 722 N N . LYS A 1 87 ? -23.435 -21.112 -3.541 1.00 16.81 87 LYS A N 1
ATOM 723 C CA . LYS A 1 87 ? -23.185 -21.587 -2.133 1.00 18.29 87 LYS A CA 1
ATOM 724 C C . LYS A 1 87 ? -23.157 -20.407 -1.164 1.00 18.40 87 LYS A C 1
ATOM 725 O O . LYS A 1 87 ? -22.405 -19.431 -1.369 1.00 18.41 87 LYS A O 1
ATOM 731 N N . ALA A 1 88 ? -23.906 -20.505 -0.085 1.00 19.75 88 ALA A N 1
ATOM 732 C CA . ALA A 1 88 ? -23.997 -19.408 0.911 1.00 18.82 88 ALA A CA 1
ATOM 733 C C . ALA A 1 88 ? -22.653 -19.027 1.541 1.00 19.13 88 ALA A C 1
ATOM 734 O O . ALA A 1 88 ? -22.425 -17.857 1.831 1.00 20.08 88 ALA A O 1
ATOM 736 N N . GLU A 1 89 ? -21.756 -19.983 1.744 1.00 20.18 89 GLU A N 1
ATOM 737 C CA . GLU A 1 89 ? -20.466 -19.670 2.306 1.00 21.75 89 GLU A CA 1
ATOM 738 C C . GLU A 1 89 ? -19.530 -18.950 1.379 1.00 18.93 89 GLU A C 1
ATOM 739 O O . GLU A 1 89 ? -18.496 -18.412 1.780 1.00 21.86 89 GLU A O 1
ATOM 745 N N . GLU A 1 90 ? -19.902 -18.942 0.065 1.00 17.32 90 GLU A N 1
ATOM 746 C CA . GLU A 1 90 ? -19.108 -18.337 -0.959 1.00 17.71 90 GLU A CA 1
ATOM 747 C C . GLU A 1 90 ? -19.681 -16.976 -1.420 1.00 16.17 90 GLU A C 1
ATOM 748 O O . GLU A 1 90 ? -18.908 -16.044 -1.698 1.00 17.25 90 GLU A O 1
ATOM 754 N N . ASN A 1 91 ? -21.010 -16.853 -1.481 1.00 16.74 91 ASN A N 1
ATOM 755 C CA . ASN A 1 91 ? -21.634 -15.700 -2.159 1.00 15.67 91 ASN A CA 1
ATOM 756 C C . ASN A 1 91 ? -22.138 -14.602 -1.273 1.00 16.36 91 ASN A C 1
ATOM 757 O O . ASN A 1 91 ? -22.771 -13.649 -1.724 1.00 16.09 91 ASN A O 1
ATOM 762 N N . TRP A 1 92 ? -21.772 -14.667 0.014 1.00 16.59 92 TRP A N 1
ATOM 763 C CA . TRP A 1 92 ? -22.045 -13.550 0.922 1.00 16.39 92 TRP A CA 1
ATOM 764 C C . TRP A 1 92 ? -21.098 -12.352 0.665 1.00 15.80 92 TRP A C 1
ATOM 765 O O . TRP A 1 92 ? -20.058 -12.515 0.015 1.00 16.75 92 TRP A O 1
ATOM 776 N N . ILE A 1 93 ? -21.542 -11.181 1.074 1.00 15.45 93 ILE A N 1
ATOM 777 C CA . ILE A 1 93 ? -20.876 -9.936 0.801 1.00 15.83 93 ILE A CA 1
ATOM 778 C C . ILE A 1 93 ? -20.395 -9.322 2.127 1.00 16.37 93 ILE A C 1
ATOM 779 O O . ILE A 1 93 ? -19.155 -9.076 2.294 1.00 17.52 93 ILE A O 1
ATOM 784 N N . VAL A 1 94 ? -21.315 -9.009 3.060 1.00 15.67 94 VAL A N 1
ATOM 785 C CA A VAL A 1 94 ? -20.963 -8.438 4.352 0.70 16.05 94 VAL A CA 1
ATOM 786 C CA B VAL A 1 94 ? -20.975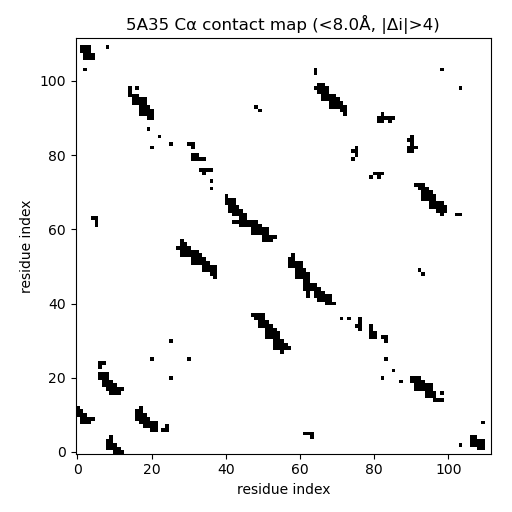 -8.363 4.326 0.30 15.41 94 VAL A CA 1
ATOM 787 C C . VAL A 1 94 ? -21.913 -8.910 5.407 1.00 16.45 94 VAL A C 1
ATOM 788 O O . VAL A 1 94 ? -23.032 -9.373 5.084 1.00 17.70 94 VAL A O 1
ATOM 795 N N . VAL A 1 95 ? -21.498 -8.821 6.679 1.00 16.40 95 VAL A N 1
ATOM 796 C CA . VAL A 1 95 ? -22.374 -9.033 7.819 1.00 17.16 95 VAL A CA 1
ATOM 797 C C . VAL A 1 95 ? -22.469 -7.761 8.576 1.00 18.69 95 VAL A C 1
ATOM 798 O O . VAL A 1 95 ? -21.380 -7.103 8.836 1.00 18.69 95 VAL A O 1
ATOM 802 N N . LEU A 1 96 ? -23.687 -7.291 8.898 1.00 17.69 96 LEU A N 1
ATOM 803 C CA . LEU A 1 96 ? -23.952 -6.048 9.646 1.00 18.43 96 LEU A CA 1
ATOM 804 C C . LEU A 1 96 ? -24.526 -6.337 11.003 1.00 18.79 96 LEU A C 1
ATOM 805 O O . LEU A 1 96 ? -25.196 -7.342 11.235 1.00 19.16 96 LEU A O 1
ATOM 810 N N . THR A 1 97 ? -24.182 -5.449 11.932 1.00 19.98 97 THR A N 1
ATOM 811 C CA A THR A 1 97 ? -24.907 -5.329 13.213 0.50 21.08 97 THR A CA 1
ATOM 812 C CA B THR A 1 97 ? -24.938 -5.347 13.172 0.50 19.87 97 THR A CA 1
ATOM 813 C C . THR A 1 97 ? -25.379 -3.900 13.389 1.00 20.12 97 THR A C 1
ATOM 814 O O . THR A 1 97 ? -25.224 -3.045 12.509 1.00 21.44 97 THR A O 1
ATOM 821 N N . ASP A 1 98 ? -25.996 -3.621 14.563 1.00 21.49 98 ASP A N 1
ATOM 822 C CA A ASP A 1 98 ? -26.601 -2.337 14.856 0.70 24.03 98 ASP A CA 1
ATOM 823 C CA B ASP A 1 98 ? -26.558 -2.283 14.825 0.30 23.32 98 ASP A CA 1
ATOM 824 C C . ASP A 1 98 ? -27.599 -1.888 13.748 1.00 21.58 98 ASP A C 1
ATOM 825 O O . ASP A 1 98 ? -27.680 -0.720 13.321 1.00 24.96 98 ASP A O 1
ATOM 834 N N . VAL A 1 99 ? -28.414 -2.867 13.333 1.00 20.97 99 VAL A N 1
ATOM 835 C CA . VAL A 1 99 ? -29.460 -2.683 12.355 1.00 21.27 99 VAL A CA 1
ATOM 836 C C . VAL A 1 99 ? -30.825 -2.414 13.050 1.00 19.08 99 VAL A C 1
ATOM 837 O O . VAL A 1 99 ? -31.082 -2.974 14.112 1.00 21.39 99 VAL A O 1
ATOM 841 N N . ASP A 1 100 ? -31.588 -1.530 12.486 1.00 19.84 100 ASP A N 1
ATOM 842 C CA . ASP A 1 100 ? -32.948 -1.249 13.021 1.00 19.82 100 ASP A CA 1
ATOM 843 C C . ASP A 1 100 ? -33.919 -2.353 12.639 1.00 17.04 100 ASP A C 1
ATOM 844 O O . ASP A 1 100 ? -34.124 -2.645 11.434 1.00 18.33 100 ASP A O 1
ATOM 849 N N . GLN A 1 101 ? -34.533 -2.963 13.665 1.00 17.94 101 GLN A N 1
ATOM 850 C CA . GLN A 1 101 ? -35.507 -4.053 13.407 1.00 16.71 101 GLN A CA 1
ATOM 851 C C . GLN A 1 101 ? -36.650 -3.653 12.469 1.00 17.84 101 GLN A C 1
ATOM 852 O O . GLN A 1 101 ? -36.987 -4.401 11.510 1.00 16.10 101 GLN A O 1
ATOM 858 N N . ALA A 1 102 ? -37.232 -2.481 12.678 1.00 18.23 102 ALA A N 1
ATOM 859 C CA . ALA A 1 102 ? -38.318 -2.055 11.837 1.00 17.96 102 ALA A CA 1
ATOM 860 C C . ALA A 1 102 ? -37.942 -1.870 10.390 1.00 18.07 102 ALA A C 1
ATOM 861 O O . ALA A 1 102 ? -38.697 -2.213 9.486 1.00 18.71 102 ALA A O 1
ATOM 863 N N . ALA A 1 103 ? -36.698 -1.362 10.152 1.00 17.53 103 ALA A N 1
ATOM 864 C CA . ALA A 1 103 ? -36.224 -1.190 8.796 1.00 18.34 103 ALA A CA 1
ATOM 865 C C . ALA A 1 103 ? -36.019 -2.520 8.087 1.00 16.65 103 ALA A C 1
ATOM 866 O O . ALA A 1 103 ? -36.328 -2.644 6.886 1.00 18.72 103 ALA A O 1
ATOM 868 N N . PHE A 1 104 ? -35.475 -3.527 8.793 1.00 15.99 104 PHE A N 1
ATOM 869 C CA . PHE A 1 104 ? -35.379 -4.891 8.228 1.00 15.52 104 PHE A CA 1
ATOM 870 C C . PHE A 1 104 ? -36.767 -5.452 7.938 1.00 15.58 104 PHE A C 1
ATOM 871 O O . PHE A 1 104 ? -37.016 -6.042 6.875 1.00 16.58 104 PHE A O 1
ATOM 879 N N . ASP A 1 105 ? -37.660 -5.291 8.930 1.00 15.69 105 ASP A N 1
ATOM 880 C CA . ASP A 1 105 ? -39.034 -5.847 8.813 1.00 15.99 105 ASP A CA 1
ATOM 881 C C . ASP A 1 105 ? -39.771 -5.294 7.566 1.00 17.33 105 ASP A C 1
ATOM 882 O O . ASP A 1 105 ? -40.575 -6.030 6.956 1.00 17.31 105 ASP A O 1
ATOM 887 N N . ALA A 1 106 ? -39.478 -4.039 7.213 1.00 17.10 106 ALA A N 1
ATOM 888 C CA . ALA A 1 106 ? -40.169 -3.344 6.128 1.00 17.31 106 ALA A CA 1
ATOM 889 C C . ALA A 1 106 ? -39.720 -3.830 4.749 1.00 20.80 106 ALA A C 1
ATOM 890 O O . ALA A 1 106 ? -40.423 -3.536 3.725 1.00 22.14 106 ALA A O 1
ATOM 892 N N . LEU A 1 107 ? -38.578 -4.516 4.666 1.00 17.56 107 LEU A N 1
ATOM 893 C CA . LEU A 1 107 ? -38.159 -5.083 3.396 1.00 18.68 107 LEU A CA 1
ATOM 894 C C . LEU A 1 107 ? -39.110 -6.189 2.882 1.00 18.49 107 LEU A C 1
ATOM 895 O O . LEU A 1 107 ? -39.863 -6.787 3.653 1.00 18.60 107 LEU A O 1
ATOM 900 N N . GLU A 1 108 ? -39.032 -6.482 1.580 1.00 18.26 108 GLU A N 1
ATOM 901 C CA A GLU A 1 108 ? -39.803 -7.570 0.989 0.50 19.60 108 GLU A CA 1
ATOM 902 C CA B GLU A 1 108 ? -39.800 -7.581 0.974 0.50 18.47 108 GLU A CA 1
ATOM 903 C C . GLU A 1 108 ? -39.276 -8.926 1.403 1.00 20.04 108 GLU A C 1
ATOM 904 O O . GLU A 1 108 ? -38.075 -9.139 1.445 1.00 19.72 108 GLU A O 1
ATOM 915 N N . ASP A 1 109 ? -40.161 -9.890 1.682 1.00 19.31 109 ASP A N 1
ATOM 916 C CA . ASP A 1 109 ? -39.782 -11.251 2.015 1.00 19.43 109 AS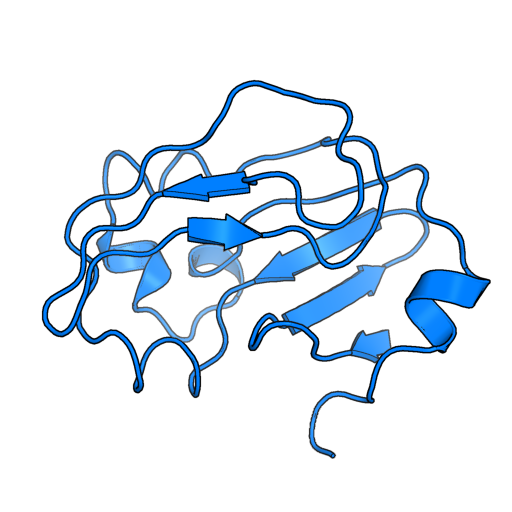P A CA 1
ATOM 917 C C . ASP A 1 109 ? -39.047 -11.898 0.818 1.00 22.31 109 ASP A C 1
ATOM 918 O O . ASP A 1 109 ? -39.487 -11.734 -0.361 1.00 23.28 109 ASP A O 1
ATOM 923 N N . ALA A 1 110 ? -38.017 -12.700 1.116 1.00 21.07 110 ALA A N 1
ATOM 924 C CA . ALA A 1 110 ? -37.366 -13.492 0.073 1.00 24.72 110 ALA A CA 1
ATOM 925 C C . ALA A 1 110 ? -38.284 -14.603 -0.346 1.00 29.78 110 ALA A C 1
ATOM 926 O O . ALA A 1 110 ? -39.001 -15.165 0.510 1.00 32.35 110 ALA A O 1
ATOM 928 N N . GLY A 1 111 ? -38.218 -14.928 -1.645 1.00 37.66 111 GLY A N 1
ATOM 929 C CA . GLY A 1 111 ? -39.262 -15.747 -2.333 1.00 54.12 111 GLY A CA 1
ATOM 930 C C . GLY A 1 111 ? -40.309 -14.877 -3.057 1.00 69.27 111 GLY A C 1
ATOM 931 O O . GLY A 1 111 ? -40.494 -14.985 -4.284 1.00 69.48 111 GLY A O 1
ATOM 932 N N . SER A 1 112 ? -40.998 -14.028 -2.274 1.00 84.69 112 SER A N 1
ATOM 933 C CA . SER A 1 112 ? -42.017 -13.081 -2.782 1.00 88.59 112 SER A CA 1
ATOM 934 C C . SER A 1 112 ? -42.571 -12.246 -1.606 1.00 83.89 112 SER A C 1
ATOM 935 O O . SER A 1 112 ? -42.668 -11.018 -1.679 1.00 83.31 112 SER A O 1
#

B-factor: mean 25.91, std 12.06, range [14.29, 92.28]

Radius of gyration: 12.91 Å; Cα contacts (8 Å, |Δi|>4): 276; chains: 1; bounding box: 33×26×35 Å

Sequence (112 aa):
MKKIIANYLLIEKTDDDRYTISMTPEELQDDDDIGTIGYYAEFTDNDHLAVDDIILNLEEASKTVMMSVLSPLAGAVVEERNEAATTLLTPTLLNSEKAEENWIVVVLTTDDVDQAAFDALEEDAGS

Organism: Streptococcus pyogenes serotype M5 (strain Manfredo) (NCBI:txid160491)

InterPro domains:
  IPR003016 2-oxo acid dehydrogenase, lipoyl-binding site [PS00189] (40-69)
  IPR011053 Single hybrid motif [SSF51230] (3-109)
  IPR033753 Glycine cleavage system H-protein/Simiate [PF01597] (12-106)
  IPR033753 Glycine cleavage system H-protein/Simiate [cd06848] (14-96)

Secondary structure (DSSP, 8-state):
-EEEETTEEEEEETTEEEEEE-HHHHHHH--EEEEEE---SEEPTT-EEEEEEESS-EEEEE-SS-EEEEEE-THHHH-THHHH-S-HHHHEEEEEES--HHHHHTSEES--